Protein AF-A0A5C7MJM1-F1 (afdb_monomer)

Radius of gyration: 13.92 Å; Cα contacts (8 Å, |Δi|>4): 196; chains: 1; bounding box: 33×32×35 Å

Solvent-accessible surface area (backbone atoms only — not comparable to full-atom values): 6242 Å² total; per-residue (Å²): 132,72,74,58,56,22,62,51,89,84,36,52,75,33,74,82,51,87,74,86,66,90,55,99,69,85,68,13,44,33,41,78,42,82,41,59,89,44,79,91,65,62,41,56,43,57,34,63,33,32,66,72,64,75,83,68,83,89,59,86,78,81,51,71,82,35,69,52,77,56,92,56,37,39,35,35,30,42,75,85,71,24,36,43,35,39,29,70,84,76,74,31,27,38,38,36,20,70,94,56,30,51,60,82

Mean predicted aligned error: 7.55 Å

pLDDT: mean 78.95, std 16.01, range [38.03, 95.69]

Foldseek 3Di:
DDFFAQADPPADECQPVADPDPPPDFDWAFDFDFACVPVVDTWTGT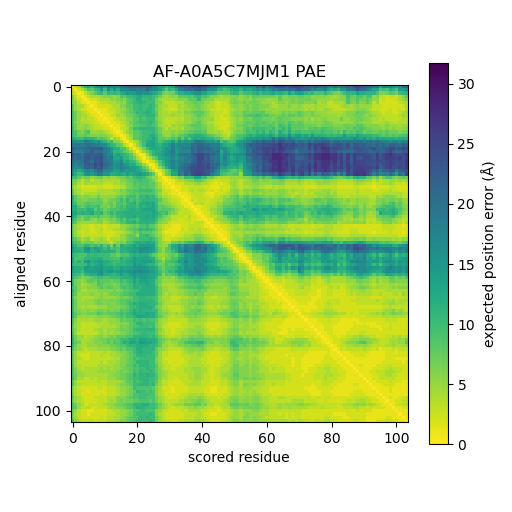YGTGDDGDPCPPPDDDDAPDWDDDDQKIWHAHPQRWIWIARNVVRKTKIGHNNHIDTD

Structure (mmCIF, N/CA/C/O backbone):
data_AF-A0A5C7MJM1-F1
#
_entry.id   AF-A0A5C7MJM1-F1
#
loop_
_atom_site.group_PDB
_atom_site.id
_atom_site.type_symbol
_atom_site.label_atom_id
_atom_site.label_alt_id
_atom_site.label_comp_id
_atom_site.label_asym_id
_atom_site.label_entity_id
_atom_site.label_seq_id
_atom_site.pdbx_PDB_ins_code
_atom_site.Cartn_x
_atom_site.Cartn_y
_atom_site.Cartn_z
_atom_site.occupancy
_atom_site.B_iso_or_equiv
_atom_site.auth_seq_id
_atom_site.auth_comp_id
_atom_site.auth_asym_id
_atom_site.auth_atom_id
_atom_site.pdbx_PDB_model_num
ATOM 1 N N . MET A 1 1 ? -0.518 -16.827 8.450 1.00 45.22 1 MET A N 1
ATOM 2 C CA . MET A 1 1 ? 0.125 -16.223 7.262 1.00 45.22 1 MET A CA 1
ATOM 3 C C . MET A 1 1 ? -0.603 -14.924 6.959 1.00 45.22 1 MET A C 1
ATOM 5 O O . MET A 1 1 ? -1.827 -14.938 6.949 1.00 45.22 1 MET A O 1
ATOM 9 N N . GLY A 1 2 ? 0.113 -13.802 6.863 1.00 54.50 2 GLY A N 1
ATOM 10 C CA . GLY A 1 2 ? -0.502 -12.487 6.660 1.00 54.50 2 GLY A CA 1
ATOM 11 C C . GLY A 1 2 ? -0.969 -12.322 5.215 1.00 54.50 2 GLY A C 1
ATOM 12 O O . GLY A 1 2 ? -0.147 -12.367 4.301 1.00 54.50 2 GLY A O 1
ATOM 13 N N . ASN A 1 3 ? -2.273 -12.136 5.018 1.00 65.88 3 ASN A N 1
ATOM 14 C CA . ASN A 1 3 ? -2.862 -11.835 3.715 1.00 65.88 3 ASN A CA 1
ATOM 15 C C . ASN A 1 3 ? -3.205 -10.346 3.650 1.00 65.88 3 ASN A C 1
ATOM 17 O O . ASN A 1 3 ? -3.691 -9.777 4.629 1.00 65.88 3 ASN A O 1
ATOM 21 N N . ILE A 1 4 ? -2.992 -9.725 2.489 1.00 77.75 4 ILE A N 1
ATOM 22 C CA . ILE A 1 4 ? -3.513 -8.381 2.237 1.00 77.75 4 ILE A CA 1
ATOM 23 C C . ILE A 1 4 ? -5.018 -8.469 1.995 1.00 77.75 4 ILE A C 1
ATOM 25 O O . ILE A 1 4 ? -5.493 -9.249 1.170 1.00 77.75 4 ILE A O 1
ATOM 29 N N . VAL A 1 5 ? -5.768 -7.631 2.704 1.00 82.75 5 VAL A N 1
ATOM 30 C CA . VAL A 1 5 ? -7.214 -7.495 2.532 1.00 82.75 5 VAL A CA 1
ATOM 31 C C . VAL A 1 5 ? -7.526 -7.006 1.115 1.00 82.75 5 VAL A C 1
ATOM 33 O O . VAL A 1 5 ? -6.890 -6.073 0.626 1.00 82.75 5 VAL A O 1
ATOM 36 N N . GLY A 1 6 ? -8.504 -7.635 0.456 1.00 86.06 6 GLY A N 1
ATOM 37 C CA . GLY A 1 6 ? -8.966 -7.239 -0.880 1.00 86.06 6 GLY A CA 1
ATOM 38 C C . GLY A 1 6 ? -7.927 -7.385 -1.992 1.00 86.06 6 GLY A C 1
ATOM 39 O O . GLY A 1 6 ? -8.001 -6.668 -2.985 1.00 86.06 6 GLY A O 1
ATOM 40 N N . MET A 1 7 ? -6.934 -8.258 -1.818 1.00 87.31 7 MET A N 1
ATOM 41 C CA . MET A 1 7 ? -5.864 -8.472 -2.789 1.00 87.31 7 MET A CA 1
ATOM 42 C C . MET A 1 7 ? -6.398 -8.746 -4.211 1.00 87.31 7 MET A C 1
ATOM 44 O O . MET A 1 7 ? -7.217 -9.652 -4.380 1.00 87.31 7 MET A O 1
ATOM 48 N N . PRO A 1 8 ? -5.924 -8.015 -5.242 1.00 86.56 8 PRO A N 1
ATOM 49 C CA . PRO A 1 8 ? -6.353 -8.241 -6.618 1.00 86.56 8 PRO A CA 1
ATOM 50 C C . PRO A 1 8 ? -6.010 -9.640 -7.127 1.00 86.56 8 PRO A C 1
ATOM 52 O O . PRO A 1 8 ? -4.905 -10.146 -6.919 1.00 86.56 8 PRO A O 1
ATOM 55 N N . ASN A 1 9 ? -6.919 -10.238 -7.898 1.00 84.94 9 ASN A N 1
ATOM 56 C CA . ASN A 1 9 ? -6.674 -11.531 -8.546 1.00 84.94 9 ASN A CA 1
ATOM 57 C C . ASN A 1 9 ? -5.504 -11.477 -9.540 1.00 84.94 9 ASN A C 1
ATOM 59 O O . ASN A 1 9 ? -4.804 -12.477 -9.698 1.00 84.94 9 ASN A O 1
ATOM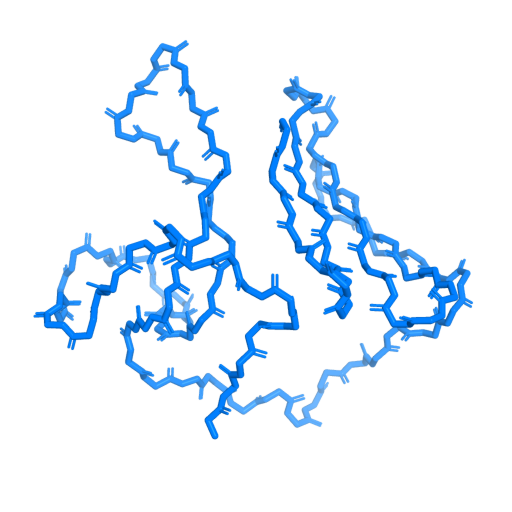 63 N N . SER A 1 10 ? -5.266 -10.314 -10.151 1.00 83.12 10 SER A N 1
ATOM 64 C CA . SER A 1 10 ? -4.147 -10.044 -11.058 1.00 83.12 10 SER A CA 1
ATOM 65 C C . SER A 1 10 ? -2.798 -9.891 -10.355 1.00 83.12 10 SER A C 1
ATOM 67 O O . SER A 1 10 ? -1.782 -9.818 -11.040 1.00 83.12 10 SER A O 1
ATOM 69 N N . ALA A 1 11 ? -2.760 -9.841 -9.017 1.00 82.94 11 ALA A N 1
ATOM 70 C CA . ALA A 1 11 ? -1.506 -9.682 -8.296 1.00 82.94 11 ALA A CA 1
ATOM 71 C C . ALA A 1 11 ? -0.577 -10.887 -8.565 1.00 82.94 11 ALA A C 1
ATOM 73 O O . ALA A 1 11 ? -1.012 -12.036 -8.380 1.00 82.94 11 ALA A O 1
ATOM 74 N N . PRO A 1 12 ? 0.672 -10.646 -8.999 1.00 78.50 12 PRO A N 1
ATOM 75 C CA . PRO A 1 12 ? 1.630 -11.709 -9.254 1.00 78.50 12 PRO A CA 1
ATOM 76 C C . PRO A 1 12 ? 1.976 -12.505 -7.987 1.00 78.50 12 PRO A C 1
ATOM 78 O O . PRO A 1 12 ? 1.968 -11.994 -6.859 1.00 78.50 12 PRO A O 1
ATOM 81 N N . ASP A 1 13 ? 2.249 -13.793 -8.196 1.00 77.88 13 ASP A N 1
ATOM 82 C CA . ASP A 1 13 ? 2.652 -14.741 -7.162 1.00 77.88 13 ASP A CA 1
ATOM 83 C C . ASP A 1 13 ? 4.167 -14.948 -7.209 1.00 77.88 13 ASP A C 1
ATOM 85 O O . ASP A 1 13 ? 4.697 -15.467 -8.187 1.00 77.88 13 ASP A O 1
ATOM 89 N N . TYR A 1 14 ? 4.844 -14.564 -6.129 1.00 71.50 14 TYR A N 1
ATOM 90 C CA . TYR A 1 14 ? 6.294 -14.666 -5.981 1.00 71.50 14 TYR A CA 1
ATOM 91 C C . TYR A 1 14 ? 6.699 -15.754 -4.978 1.00 71.50 14 TYR A C 1
ATOM 93 O O . TYR A 1 14 ? 7.793 -15.722 -4.426 1.00 71.50 14 TYR A O 1
ATOM 101 N N . SER A 1 15 ? 5.844 -16.757 -4.736 1.00 69.75 15 SER A N 1
ATOM 102 C CA . SER A 1 15 ? 6.144 -17.877 -3.819 1.00 69.75 15 SER A CA 1
ATOM 103 C C . SER A 1 15 ? 7.444 -18.625 -4.140 1.00 69.75 15 SER A C 1
ATOM 105 O O . SER A 1 15 ? 7.983 -19.315 -3.278 1.00 69.75 15 SER A O 1
ATOM 107 N N . ARG A 1 16 ? 7.912 -18.554 -5.393 1.00 65.25 16 ARG A N 1
ATOM 108 C CA . ARG A 1 16 ? 9.113 -19.247 -5.884 1.00 65.25 16 ARG A CA 1
ATOM 109 C C . ARG A 1 16 ? 10.352 -18.351 -5.940 1.00 65.25 16 ARG A C 1
ATOM 111 O O . ARG A 1 16 ? 11.450 -18.862 -6.149 1.00 65.25 16 ARG A O 1
ATOM 118 N N . ASP A 1 17 ? 10.186 -17.055 -5.711 1.00 61.84 17 ASP A N 1
ATOM 119 C CA . ASP A 1 17 ? 11.236 -16.051 -5.830 1.00 61.84 17 ASP A CA 1
ATOM 120 C C . ASP A 1 17 ? 11.921 -15.904 -4.476 1.00 61.84 17 ASP A C 1
ATOM 122 O O . ASP A 1 17 ? 11.590 -15.038 -3.670 1.00 61.84 17 ASP A O 1
ATOM 126 N N . ARG A 1 18 ? 12.849 -16.824 -4.196 1.00 54.16 18 ARG A N 1
ATOM 127 C CA . ARG A 1 18 ? 13.482 -16.923 -2.875 1.00 54.16 18 ARG A CA 1
ATOM 128 C C . ARG A 1 18 ? 14.488 -15.801 -2.591 1.00 54.16 18 ARG A C 1
ATOM 130 O O . ARG A 1 18 ? 14.747 -15.528 -1.426 1.00 54.16 18 ARG A O 1
ATOM 137 N N . ASP A 1 19 ? 15.006 -15.135 -3.629 1.00 50.25 19 ASP A N 1
ATOM 138 C CA . ASP A 1 19 ? 16.224 -14.319 -3.518 1.00 50.25 19 ASP A CA 1
ATOM 139 C C . ASP A 1 19 ? 16.162 -12.956 -4.257 1.00 50.25 19 ASP A C 1
ATOM 141 O O . ASP A 1 19 ? 17.160 -12.241 -4.315 1.00 50.25 19 ASP A O 1
ATOM 145 N N . THR A 1 20 ? 15.021 -12.550 -4.831 1.00 47.94 20 THR A N 1
ATOM 146 C CA . THR A 1 20 ? 15.008 -11.427 -5.798 1.00 47.94 20 THR A CA 1
ATOM 147 C C . THR A 1 20 ? 15.110 -10.032 -5.161 1.00 47.94 20 THR A C 1
ATOM 149 O O . THR A 1 20 ? 15.412 -9.070 -5.859 1.00 47.94 20 THR A O 1
ATOM 152 N N . PHE A 1 21 ? 14.901 -9.876 -3.848 1.00 48.72 21 PHE A N 1
ATOM 153 C CA . PHE A 1 21 ? 14.974 -8.556 -3.206 1.00 48.72 21 PHE A CA 1
ATOM 154 C C . PHE A 1 21 ? 15.630 -8.619 -1.825 1.00 48.72 21 PHE A C 1
ATOM 156 O O . PHE A 1 21 ? 14.971 -8.574 -0.788 1.00 48.72 21 PHE A O 1
ATOM 163 N N . ALA A 1 22 ? 16.962 -8.677 -1.831 1.00 41.22 22 ALA A N 1
ATOM 164 C CA . ALA A 1 22 ? 17.808 -8.373 -0.683 1.00 41.22 22 ALA A CA 1
ATOM 165 C C . ALA A 1 22 ? 17.703 -6.877 -0.315 1.00 41.22 22 ALA A C 1
ATOM 167 O O . ALA A 1 22 ? 18.556 -6.063 -0.660 1.00 41.22 22 ALA A O 1
ATOM 168 N N . GLY A 1 23 ? 16.625 -6.504 0.374 1.00 41.38 23 GLY A N 1
ATOM 169 C CA . GLY A 1 23 ? 16.590 -5.336 1.250 1.00 41.38 23 GLY A CA 1
ATOM 170 C C . GLY A 1 23 ? 16.692 -5.853 2.678 1.00 41.38 23 GLY A C 1
ATOM 171 O O . GLY A 1 23 ? 15.844 -6.632 3.097 1.00 41.38 23 GLY A O 1
ATOM 172 N N . ASN A 1 24 ? 17.749 -5.476 3.391 1.00 38.03 24 ASN A N 1
ATOM 173 C CA . ASN A 1 24 ? 18.240 -6.132 4.608 1.00 38.03 24 ASN A CA 1
ATOM 174 C C . ASN A 1 24 ? 17.308 -6.154 5.833 1.00 38.03 24 ASN A C 1
ATOM 176 O O . ASN A 1 24 ? 17.748 -6.585 6.887 1.00 38.03 24 ASN A O 1
ATOM 180 N N . ASP A 1 25 ? 16.041 -5.762 5.727 1.00 43.75 25 ASP A N 1
ATOM 181 C CA . ASP A 1 25 ? 15.091 -5.842 6.827 1.00 43.75 25 ASP A CA 1
ATOM 182 C C . ASP A 1 25 ? 13.703 -6.229 6.286 1.00 43.75 25 ASP A C 1
ATOM 184 O O . ASP A 1 25 ? 13.040 -5.442 5.615 1.00 43.75 25 ASP A O 1
ATOM 188 N N . SER A 1 26 ? 13.211 -7.417 6.661 1.00 44.72 26 SER A N 1
ATOM 189 C CA . SER A 1 26 ? 11.771 -7.759 6.651 1.00 44.72 26 SER A CA 1
ATOM 190 C C . SER A 1 26 ? 11.068 -7.912 5.282 1.00 44.72 26 SER A C 1
ATOM 192 O O . SER A 1 26 ? 10.094 -7.213 5.016 1.00 44.72 26 SER A O 1
ATOM 194 N N . GLY A 1 27 ? 11.471 -8.828 4.394 1.00 46.12 27 GLY A N 1
ATOM 195 C CA . GLY A 1 27 ? 10.902 -8.862 3.031 1.00 46.12 27 GLY A CA 1
ATOM 196 C C . GLY A 1 27 ? 10.391 -10.214 2.557 1.00 46.12 27 GLY A C 1
ATOM 197 O O . GLY A 1 27 ? 11.144 -10.947 1.930 1.00 46.12 27 GLY A O 1
ATOM 198 N N . SER A 1 28 ? 9.123 -10.549 2.826 1.00 61.34 28 SER A N 1
ATOM 199 C CA . SER A 1 28 ? 8.558 -11.839 2.398 1.00 61.34 28 SER A CA 1
ATOM 200 C C . SER A 1 28 ? 7.018 -12.011 2.528 1.00 61.34 28 SER A C 1
ATOM 202 O O . SER A 1 28 ? 6.452 -12.986 2.044 1.00 61.34 28 SER A O 1
ATOM 204 N N . CYS A 1 29 ? 6.285 -11.094 3.168 1.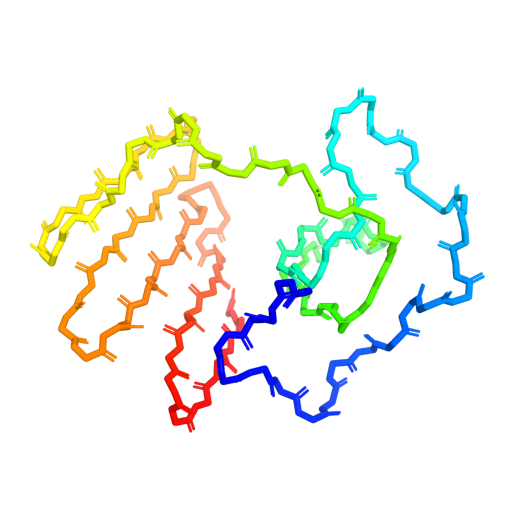00 68.31 29 CYS A N 1
ATOM 205 C CA . CYS A 1 29 ? 4.816 -11.172 3.245 1.00 68.31 29 CYS A CA 1
ATOM 206 C C . CYS A 1 29 ? 4.118 -10.784 1.938 1.00 68.31 29 CYS A C 1
ATOM 208 O O . CYS A 1 29 ? 4.676 -10.045 1.126 1.00 68.31 29 CYS A O 1
ATOM 210 N N . SER A 1 30 ? 2.832 -11.143 1.833 1.00 77.75 30 SER A N 1
ATOM 211 C CA . SER A 1 30 ? 1.880 -10.405 0.996 1.00 77.75 30 SER A CA 1
ATOM 212 C C . SER A 1 30 ? 2.047 -8.901 1.230 1.00 77.75 30 SER A C 1
ATOM 214 O O . SER A 1 30 ? 1.966 -8.445 2.373 1.00 77.75 30 SER A O 1
ATOM 216 N N . GLY A 1 31 ? 2.295 -8.137 0.169 1.00 81.75 31 GLY A N 1
ATOM 217 C CA . GLY A 1 31 ? 2.782 -6.760 0.275 1.00 81.75 31 GLY A CA 1
ATOM 218 C C . GLY A 1 31 ? 2.283 -5.856 -0.848 1.00 81.75 31 GLY A C 1
ATOM 219 O O . GLY A 1 31 ? 1.934 -6.335 -1.928 1.00 81.75 31 GLY A O 1
ATOM 220 N N . VAL A 1 32 ? 2.287 -4.546 -0.592 1.00 85.56 32 VAL A N 1
ATOM 221 C CA . VAL A 1 32 ? 2.371 -3.541 -1.657 1.00 85.56 32 VAL A CA 1
ATOM 222 C C . VAL A 1 32 ? 3.789 -2.997 -1.633 1.00 85.56 32 VAL A C 1
ATOM 224 O O . VAL A 1 32 ? 4.240 -2.501 -0.600 1.00 85.56 32 VAL A O 1
ATOM 227 N N . LEU A 1 33 ? 4.502 -3.129 -2.745 1.00 81.38 33 LEU A N 1
ATOM 228 C CA . LEU A 1 33 ? 5.882 -2.672 -2.873 1.00 81.38 33 LEU A CA 1
ATOM 229 C C . LEU A 1 33 ? 5.966 -1.569 -3.915 1.00 81.38 33 LEU A C 1
ATOM 231 O O . LEU A 1 33 ? 5.179 -1.536 -4.859 1.00 81.38 33 LEU A O 1
ATOM 235 N N . HIS A 1 34 ? 6.932 -0.679 -3.724 1.00 81.88 34 HIS A N 1
ATOM 236 C CA . HIS A 1 34 ? 7.316 0.278 -4.746 1.00 81.88 34 HIS A CA 1
ATOM 237 C C . HIS A 1 34 ? 8.203 -0.448 -5.761 1.00 81.88 34 HIS A C 1
ATOM 239 O O . HIS A 1 34 ? 9.350 -0.785 -5.467 1.00 81.88 34 HIS A O 1
ATOM 245 N N . ASP A 1 35 ? 7.625 -0.774 -6.908 1.00 79.00 35 ASP A N 1
ATOM 246 C CA . ASP A 1 35 ? 8.295 -1.407 -8.028 1.00 79.00 35 ASP A CA 1
ATOM 247 C C . ASP A 1 35 ? 9.048 -0.348 -8.835 1.00 79.00 35 ASP A C 1
ATOM 249 O O . ASP A 1 35 ? 8.461 0.587 -9.376 1.00 79.00 35 ASP A O 1
ATOM 253 N N . ILE A 1 36 ? 10.366 -0.508 -8.876 1.00 77.19 36 ILE A N 1
ATOM 254 C CA . ILE A 1 36 ? 11.308 0.382 -9.559 1.00 77.19 36 ILE A CA 1
ATOM 255 C C . ILE A 1 36 ? 11.973 -0.308 -10.757 1.00 77.19 36 ILE A C 1
ATOM 257 O O . ILE A 1 36 ? 13.005 0.156 -11.238 1.00 77.19 36 ILE A O 1
ATOM 261 N N . SER A 1 37 ? 11.425 -1.444 -11.209 1.00 74.62 37 SER A N 1
ATOM 262 C CA . SER A 1 37 ? 11.931 -2.163 -12.386 1.00 74.62 37 SER A CA 1
ATOM 263 C C . SER A 1 37 ? 11.879 -1.302 -13.651 1.00 74.62 37 SER A C 1
ATOM 265 O O . SER A 1 37 ? 12.813 -1.341 -14.451 1.00 74.62 37 SER A O 1
ATOM 267 N N . ASP A 1 38 ? 10.845 -0.469 -13.782 1.00 77.44 38 ASP A N 1
ATOM 268 C CA . ASP A 1 38 ? 10.810 0.651 -14.716 1.00 77.44 38 ASP A CA 1
ATOM 269 C C . ASP A 1 38 ? 11.180 1.947 -13.982 1.00 77.44 38 ASP A C 1
ATOM 271 O O . ASP A 1 38 ? 10.376 2.545 -13.267 1.00 77.44 38 ASP A O 1
ATOM 275 N N . SER A 1 39 ? 12.424 2.394 -14.158 1.00 75.69 39 SER A N 1
ATOM 276 C CA . SER A 1 39 ? 12.924 3.616 -13.520 1.00 75.69 39 SER A CA 1
ATOM 277 C C . SER A 1 39 ? 12.275 4.898 -14.049 1.00 75.69 39 SER A C 1
ATOM 279 O O . SER A 1 39 ? 12.350 5.928 -13.379 1.00 75.69 39 SER A O 1
ATOM 281 N N . GLN A 1 40 ? 11.649 4.857 -15.231 1.00 79.00 40 GLN A N 1
ATOM 282 C CA . GLN A 1 40 ? 10.937 5.999 -15.812 1.00 79.00 40 GLN A CA 1
ATOM 283 C C . GLN A 1 40 ? 9.500 6.103 -15.292 1.00 79.00 40 GLN A C 1
ATOM 285 O O . GLN A 1 40 ? 8.914 7.184 -15.322 1.00 79.00 40 GLN A O 1
ATOM 290 N N . ASN A 1 41 ? 8.939 4.995 -14.808 1.00 77.56 41 ASN A N 1
ATOM 291 C CA . ASN A 1 41 ? 7.566 4.916 -14.326 1.00 77.56 41 ASN A CA 1
ATOM 292 C C . ASN A 1 41 ? 7.476 3.946 -13.135 1.00 77.56 41 ASN A C 1
ATOM 294 O O . ASN A 1 41 ? 6.941 2.843 -13.270 1.00 77.56 41 ASN A O 1
ATOM 298 N N . PRO A 1 42 ? 8.015 4.328 -11.966 1.00 79.44 42 PRO A N 1
ATOM 299 C CA . PRO A 1 42 ? 7.960 3.480 -10.788 1.00 79.44 42 PRO A CA 1
ATOM 300 C C . PRO A 1 42 ? 6.525 3.415 -10.251 1.00 79.44 42 PRO A C 1
ATOM 302 O O . PRO A 1 42 ? 5.867 4.441 -10.066 1.00 79.44 42 PRO A O 1
ATOM 305 N N . GLN A 1 43 ? 6.036 2.209 -9.963 1.00 85.19 43 GLN A N 1
ATOM 306 C CA . GLN A 1 43 ? 4.637 1.977 -9.591 1.00 85.19 43 GLN A CA 1
ATOM 307 C C . GLN A 1 43 ? 4.506 1.189 -8.298 1.00 85.19 43 GLN A C 1
ATOM 309 O O . GLN A 1 43 ? 5.381 0.424 -7.910 1.00 85.19 43 GLN A O 1
ATOM 314 N N . TYR A 1 44 ? 3.374 1.343 -7.617 1.00 89.12 44 TYR A N 1
ATOM 315 C CA . TYR A 1 44 ? 3.022 0.432 -6.538 1.00 89.12 44 TYR A CA 1
ATOM 316 C C . TYR A 1 44 ? 2.400 -0.844 -7.108 1.00 89.12 44 TYR A C 1
ATOM 318 O O . TYR A 1 44 ? 1.465 -0.783 -7.907 1.00 89.12 44 TYR A O 1
ATOM 326 N N . ALA A 1 45 ? 2.888 -1.998 -6.655 1.00 85.81 45 ALA A N 1
ATOM 327 C CA . ALA A 1 45 ? 2.427 -3.306 -7.109 1.00 85.81 45 ALA A CA 1
ATOM 328 C C . ALA A 1 45 ? 2.068 -4.223 -5.932 1.00 85.81 45 ALA A C 1
ATOM 330 O O . ALA A 1 45 ? 2.787 -4.294 -4.931 1.00 85.81 45 ALA A O 1
ATOM 331 N N . PHE A 1 46 ? 0.960 -4.956 -6.074 1.00 86.88 46 PHE A N 1
ATOM 332 C CA . PHE A 1 46 ? 0.557 -6.004 -5.134 1.00 86.88 46 PHE A CA 1
ATOM 333 C C . PHE A 1 46 ? 1.353 -7.286 -5.366 1.00 86.88 46 PHE A C 1
ATOM 335 O O . PHE A 1 46 ? 1.564 -7.692 -6.507 1.00 86.88 46 PHE A O 1
ATOM 342 N N . ARG A 1 47 ? 1.707 -7.978 -4.281 1.00 80.31 47 ARG A N 1
ATOM 343 C CA . ARG A 1 47 ? 2.374 -9.287 -4.324 1.00 80.31 47 ARG A CA 1
ATOM 344 C C . ARG A 1 47 ? 1.683 -10.271 -3.391 1.00 80.31 47 ARG A C 1
ATOM 346 O O . ARG A 1 47 ? 1.485 -9.942 -2.223 1.00 80.31 47 ARG A O 1
ATOM 353 N N . LYS A 1 48 ? 1.322 -11.456 -3.902 1.00 76.31 48 LYS A N 1
ATOM 354 C CA . LYS A 1 48 ? 0.579 -12.485 -3.144 1.00 76.31 48 LYS A CA 1
ATOM 355 C C . LYS A 1 48 ? 1.427 -13.248 -2.132 1.00 76.31 48 LYS A C 1
ATOM 357 O O . LYS A 1 48 ? 0.920 -13.608 -1.084 1.00 76.31 48 LYS A O 1
ATOM 362 N N . ASN A 1 49 ? 2.690 -13.516 -2.446 1.00 69.94 49 ASN A N 1
ATOM 363 C CA . ASN A 1 49 ? 3.579 -14.341 -1.627 1.00 69.94 49 ASN A CA 1
ATOM 364 C C . ASN A 1 49 ? 5.027 -13.849 -1.751 1.00 69.94 49 ASN A C 1
ATOM 366 O O . ASN A 1 49 ? 5.318 -13.056 -2.645 1.00 69.94 49 ASN A O 1
ATOM 370 N N . GLY A 1 50 ? 5.915 -14.328 -0.873 1.00 54.56 50 GLY A N 1
ATOM 371 C CA . GLY A 1 50 ? 7.343 -13.985 -0.898 1.00 54.56 50 GLY A CA 1
ATOM 372 C C . GLY A 1 50 ? 8.219 -14.567 0.225 1.00 54.56 50 GLY A C 1
ATOM 373 O O . GLY A 1 50 ? 9.415 -14.329 0.179 1.00 54.56 50 GLY A O 1
ATOM 374 N N . GLY A 1 51 ? 7.664 -15.305 1.211 1.00 55.88 51 GLY A N 1
ATOM 375 C CA . GLY A 1 51 ? 8.376 -15.970 2.324 1.00 55.88 51 GLY A CA 1
ATOM 376 C C . GLY A 1 51 ? 7.786 -15.728 3.741 1.00 55.88 51 GLY A C 1
ATOM 377 O O . GLY A 1 51 ? 6.578 -15.561 3.908 1.00 55.88 51 GLY A O 1
ATOM 378 N N . GLY A 1 52 ? 8.643 -15.665 4.778 1.00 53.19 52 GLY A N 1
ATOM 379 C CA . GLY A 1 52 ? 8.266 -15.479 6.193 1.00 53.19 52 GLY A CA 1
ATOM 380 C C . GLY A 1 52 ? 7.957 -14.035 6.631 1.00 53.19 52 GLY A C 1
ATOM 381 O O . GLY A 1 52 ? 8.775 -13.132 6.485 1.00 53.19 52 GLY A O 1
ATOM 382 N N . CYS A 1 53 ? 6.783 -13.822 7.230 1.00 62.09 53 CYS A N 1
ATOM 383 C CA . CYS A 1 53 ? 6.409 -12.543 7.832 1.00 62.09 53 CYS A CA 1
ATOM 384 C C . CYS A 1 53 ? 7.106 -12.302 9.173 1.00 62.09 53 CYS A C 1
ATOM 386 O O . CYS A 1 53 ? 7.066 -13.204 10.014 1.00 62.09 53 CYS A O 1
ATOM 388 N N . PRO A 1 54 ? 7.662 -11.101 9.433 1.00 61.03 54 PRO A N 1
ATOM 389 C CA . PRO A 1 54 ? 8.105 -10.767 10.776 1.00 61.03 54 PRO A CA 1
ATOM 390 C C . PRO A 1 54 ? 6.900 -10.790 11.731 1.00 61.03 54 PRO A C 1
ATOM 392 O O . PRO A 1 54 ? 5.776 -10.467 11.325 1.00 61.03 54 PRO A O 1
ATOM 395 N N . PRO A 1 55 ? 7.095 -11.171 13.000 1.00 59.22 55 PRO A N 1
ATOM 396 C CA . PRO A 1 55 ? 6.040 -11.051 13.989 1.00 59.22 55 PRO A CA 1
ATOM 397 C C . PRO A 1 55 ? 5.708 -9.566 14.191 1.00 59.22 55 PRO A C 1
ATOM 399 O O . PRO A 1 55 ? 6.534 -8.790 14.655 1.00 59.22 55 PRO A O 1
ATOM 402 N N . PHE A 1 56 ? 4.475 -9.164 13.878 1.00 67.25 56 PHE A N 1
ATOM 403 C CA . PHE A 1 56 ? 3.979 -7.799 14.118 1.00 67.25 56 PHE A CA 1
ATOM 404 C C . PHE A 1 56 ? 3.581 -7.552 15.589 1.00 67.25 56 PHE A C 1
ATOM 406 O O . PHE A 1 56 ? 2.876 -6.586 15.880 1.00 67.25 56 PHE A O 1
ATOM 413 N N . ALA A 1 57 ? 3.983 -8.436 16.511 1.00 61.88 57 ALA A N 1
ATOM 414 C CA . ALA A 1 57 ? 3.437 -8.537 17.867 1.00 61.88 57 ALA A CA 1
ATOM 415 C C . ALA A 1 57 ? 3.634 -7.265 18.712 1.00 61.88 57 ALA A C 1
ATOM 417 O O . ALA A 1 57 ? 2.752 -6.922 19.491 1.00 61.88 57 ALA A O 1
ATOM 418 N N . ASP A 1 58 ? 4.724 -6.525 18.487 1.00 68.44 58 ASP A N 1
ATOM 419 C CA . ASP A 1 58 ? 5.050 -5.308 19.245 1.00 68.44 58 ASP A CA 1
ATOM 420 C C . ASP A 1 58 ? 4.663 -4.010 18.511 1.00 68.44 58 ASP A C 1
ATOM 422 O O . ASP A 1 58 ? 5.075 -2.910 18.888 1.00 68.44 58 ASP A O 1
ATOM 426 N N . THR A 1 59 ? 3.885 -4.105 17.426 1.00 72.81 59 THR A N 1
ATOM 427 C CA . THR A 1 59 ? 3.517 -2.925 16.633 1.00 72.81 59 THR A CA 1
ATOM 428 C C . THR A 1 59 ? 2.272 -2.238 17.186 1.00 72.81 59 THR A C 1
ATOM 430 O O . THR A 1 59 ? 1.230 -2.853 17.414 1.00 72.81 59 THR A O 1
ATOM 433 N N . LYS A 1 60 ? 2.356 -0.916 17.371 1.00 80.94 60 LYS A N 1
ATOM 434 C CA . LYS A 1 60 ? 1.187 -0.097 17.698 1.00 80.94 60 LYS A CA 1
ATOM 435 C C . LYS A 1 60 ? 0.243 -0.067 16.497 1.00 80.94 60 LYS A C 1
ATOM 437 O O . LYS A 1 60 ? 0.606 0.436 15.433 1.00 80.94 60 LYS A O 1
ATOM 442 N N . THR A 1 61 ? -0.973 -0.562 16.685 1.00 82.62 61 THR A N 1
ATOM 443 C CA . THR A 1 61 ? -2.017 -0.509 15.663 1.00 82.62 61 THR A CA 1
ATOM 444 C C . THR A 1 61 ? -2.575 0.907 15.529 1.00 82.62 61 THR A C 1
ATOM 446 O O . THR A 1 61 ? -2.677 1.660 16.501 1.00 82.62 61 THR A O 1
ATOM 449 N N . LEU A 1 62 ? -2.923 1.283 14.299 1.00 86.75 62 LEU A N 1
ATOM 450 C CA . LEU A 1 62 ? -3.692 2.494 14.034 1.00 86.75 62 LEU A CA 1
ATOM 451 C C . LEU A 1 62 ? -5.177 2.195 14.253 1.00 86.75 62 LEU A C 1
ATOM 453 O O . LEU A 1 62 ? -5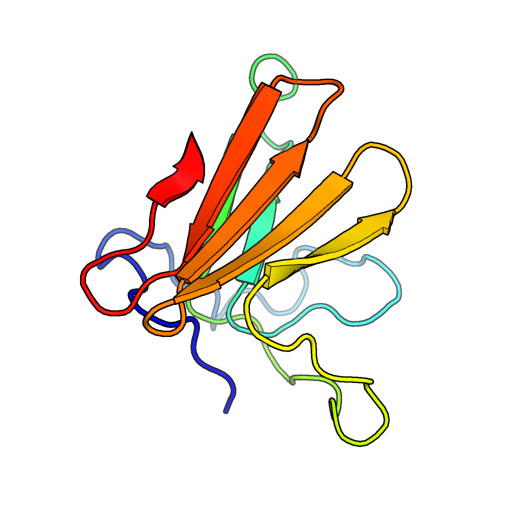.673 1.153 13.831 1.00 86.75 62 LEU A O 1
ATOM 457 N N . GLY A 1 63 ? -5.877 3.114 14.907 1.00 90.31 63 GLY A N 1
ATOM 458 C CA . GLY A 1 63 ? -7.333 3.166 14.953 1.00 90.31 63 GLY A CA 1
ATOM 459 C C . GLY A 1 63 ? -7.908 3.985 13.797 1.00 90.31 63 GLY A C 1
ATOM 460 O O . GLY A 1 63 ? -7.196 4.730 13.122 1.00 90.31 63 GLY A O 1
ATOM 461 N N . THR A 1 64 ? -9.213 3.854 13.564 1.00 92.94 64 THR A N 1
ATOM 462 C CA . THR A 1 64 ? -9.935 4.635 12.551 1.00 92.94 64 THR A CA 1
ATOM 463 C C . THR A 1 64 ? -9.732 6.138 12.762 1.00 92.94 64 THR A C 1
ATOM 465 O O . THR A 1 64 ? -9.754 6.626 13.891 1.00 92.94 64 THR A O 1
ATOM 468 N N . GLY A 1 65 ? -9.517 6.876 11.673 1.00 93.31 65 GLY A N 1
ATOM 469 C CA . GLY A 1 65 ? -9.222 8.310 11.681 1.00 93.31 65 GLY A CA 1
ATOM 470 C C . GLY A 1 65 ? -7.769 8.649 12.024 1.00 93.31 65 GLY A C 1
ATOM 471 O O . GLY A 1 65 ? -7.375 9.812 11.929 1.00 93.31 65 GLY A O 1
ATOM 472 N N . GLN A 1 66 ? -6.946 7.664 12.396 1.00 94.88 66 GLN A N 1
ATOM 473 C CA . GLN A 1 66 ? -5.526 7.879 12.651 1.00 94.88 66 GLN A CA 1
ATOM 474 C C . GLN A 1 66 ? -4.703 7.717 11.373 1.00 94.88 66 GLN A C 1
ATOM 476 O O . GLN A 1 66 ? -5.057 6.976 10.453 1.00 94.88 66 GLN A O 1
ATOM 481 N N . LYS A 1 67 ? -3.560 8.406 11.339 1.00 94.00 67 LYS A N 1
ATOM 482 C CA . LYS A 1 67 ? -2.584 8.307 10.258 1.00 94.00 67 LYS A CA 1
ATOM 483 C C . LYS A 1 67 ? -1.168 8.139 10.788 1.00 94.00 67 LYS A C 1
ATOM 485 O O . LYS A 1 67 ? -0.828 8.648 11.854 1.00 94.00 67 LYS A O 1
ATOM 490 N N . LEU A 1 68 ? -0.349 7.460 10.002 1.00 92.75 68 LEU A N 1
ATOM 491 C CA . LEU A 1 68 ? 1.088 7.340 10.150 1.00 92.75 68 LEU A CA 1
ATOM 492 C C . LEU A 1 68 ? 1.752 8.127 9.021 1.00 92.75 68 LEU A C 1
ATOM 494 O O . LEU A 1 68 ? 1.381 7.985 7.858 1.00 92.75 68 LEU A O 1
ATOM 498 N N . VAL A 1 69 ? 2.750 8.933 9.365 1.00 93.50 69 VAL A N 1
ATOM 499 C CA . VAL A 1 69 ? 3.579 9.651 8.393 1.00 93.50 69 VAL A CA 1
ATOM 500 C C . VAL A 1 69 ? 5.024 9.241 8.626 1.00 93.50 69 VAL A C 1
ATOM 502 O O . VAL A 1 69 ? 5.521 9.342 9.748 1.00 93.50 69 VAL A O 1
ATOM 505 N N . LYS A 1 70 ? 5.695 8.766 7.577 1.00 89.69 70 LYS A N 1
ATOM 506 C CA . LYS A 1 70 ? 7.122 8.437 7.598 1.00 89.69 70 LYS A CA 1
ATOM 507 C C . LYS A 1 70 ? 7.749 8.880 6.279 1.00 89.69 70 LYS A C 1
ATOM 509 O O . LYS A 1 70 ? 7.397 8.363 5.223 1.00 89.69 70 LYS A O 1
ATOM 514 N N . TYR A 1 71 ? 8.697 9.812 6.346 1.00 92.31 71 TYR A N 1
ATOM 515 C CA . TYR A 1 71 ? 9.287 10.453 5.163 1.00 92.31 71 TYR A CA 1
ATOM 516 C C . TYR A 1 71 ? 8.203 11.026 4.231 1.00 92.31 71 TYR A C 1
ATOM 518 O O . TYR A 1 71 ? 7.361 11.798 4.679 1.00 92.31 71 TYR A O 1
ATOM 526 N N . GLN A 1 72 ? 8.213 10.644 2.952 1.00 93.25 72 GLN A N 1
ATOM 527 C CA . GLN A 1 72 ? 7.232 11.052 1.941 1.00 93.25 72 GLN A CA 1
ATOM 528 C C . GLN A 1 72 ? 5.983 10.160 1.939 1.00 93.25 72 GLN A C 1
ATOM 530 O O . GLN A 1 72 ? 5.080 10.365 1.140 1.00 93.25 72 GLN A O 1
ATOM 535 N N . MET A 1 73 ? 5.905 9.167 2.827 1.00 93.38 73 MET A N 1
ATOM 536 C CA . MET A 1 73 ? 4.809 8.213 2.871 1.00 93.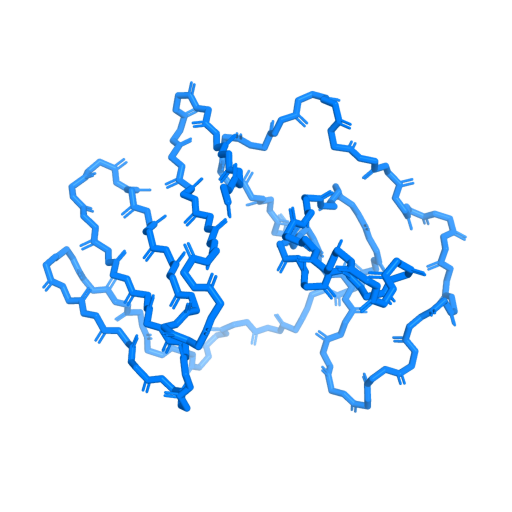38 73 MET A CA 1
ATOM 537 C C . MET A 1 73 ? 3.812 8.580 3.969 1.00 93.38 73 MET A C 1
ATOM 539 O O . MET A 1 73 ? 4.173 8.681 5.144 1.00 93.38 73 MET A O 1
ATOM 543 N N . THR A 1 74 ? 2.545 8.749 3.600 1.00 95.69 74 THR A N 1
ATOM 544 C CA . THR A 1 74 ? 1.438 8.949 4.542 1.00 95.69 74 THR A CA 1
ATOM 545 C C . THR A 1 74 ? 0.426 7.833 4.379 1.00 95.69 74 THR A C 1
ATOM 547 O O . THR A 1 74 ? -0.088 7.631 3.285 1.00 95.69 74 THR A O 1
ATOM 550 N N . CYS A 1 75 ? 0.106 7.141 5.467 1.00 94.81 75 CYS A N 1
ATOM 551 C CA . CYS A 1 75 ? -0.913 6.102 5.510 1.00 94.81 75 CYS A CA 1
ATOM 55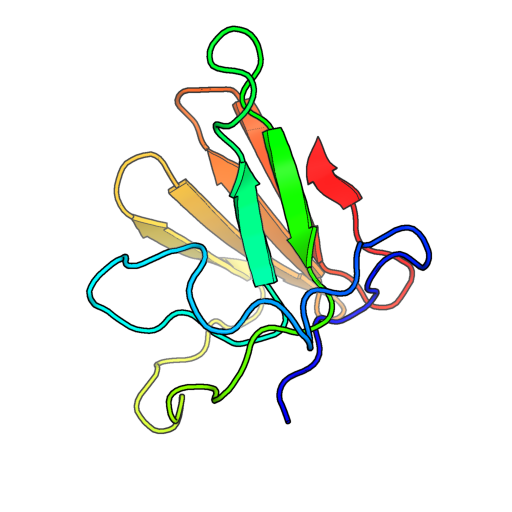2 C C . CYS A 1 75 ? -1.978 6.454 6.544 1.00 94.81 75 CYS A C 1
ATOM 554 O O . CYS A 1 75 ? -1.640 6.848 7.654 1.00 94.81 75 CYS A O 1
ATOM 556 N N . ALA A 1 76 ? -3.252 6.292 6.215 1.00 95.38 76 ALA A N 1
ATOM 557 C CA . ALA A 1 76 ? -4.372 6.548 7.111 1.00 95.38 76 ALA A CA 1
ATOM 558 C C . ALA A 1 76 ? -5.308 5.342 7.164 1.00 95.38 76 ALA A C 1
ATOM 560 O O . ALA A 1 76 ? -5.511 4.671 6.148 1.00 95.38 76 ALA A O 1
ATOM 561 N N . LEU A 1 77 ? -5.887 5.096 8.340 1.00 94.44 77 LEU A N 1
ATOM 562 C CA . LEU A 1 77 ? -6.939 4.103 8.523 1.00 94.44 77 LEU A CA 1
ATOM 563 C C . LEU A 1 77 ? -8.301 4.806 8.535 1.00 94.44 77 LEU A C 1
ATOM 565 O O . LEU A 1 77 ? -8.566 5.662 9.377 1.00 94.44 77 LEU A O 1
ATOM 569 N N . GLY A 1 78 ? -9.156 4.455 7.586 1.00 91.88 78 GLY A N 1
ATOM 570 C CA . GLY A 1 78 ? -10.553 4.854 7.503 1.00 91.88 78 GLY A CA 1
ATOM 571 C C . GLY A 1 78 ? -11.497 3.787 8.056 1.00 91.88 78 GLY A C 1
ATOM 572 O O . GLY A 1 78 ? -11.089 2.734 8.547 1.00 91.88 78 GLY A O 1
ATOM 573 N N . GLU A 1 79 ? -12.792 4.072 7.979 1.00 91.25 79 GLU A N 1
ATOM 574 C CA . GLU A 1 79 ? -13.839 3.135 8.384 1.00 91.25 79 GLU A CA 1
ATOM 575 C C . GLU A 1 79 ? -13.854 1.871 7.510 1.00 91.25 79 GLU A C 1
ATOM 577 O O . GLU A 1 79 ? -13.369 1.859 6.378 1.00 91.25 79 GLU A O 1
ATOM 582 N N . GLY A 1 80 ? -14.415 0.780 8.042 1.00 86.75 80 GLY A N 1
ATOM 583 C CA . GLY A 1 80 ? -14.572 -0.470 7.290 1.00 86.75 80 GLY A CA 1
ATOM 584 C C . GLY A 1 80 ? -13.252 -1.160 6.931 1.00 86.75 80 GLY A C 1
ATOM 585 O O . GLY A 1 80 ? -13.166 -1.807 5.887 1.00 86.75 80 GLY A O 1
ATOM 586 N N . SER A 1 81 ? -12.221 -1.007 7.772 1.00 84.00 81 SER A N 1
ATOM 587 C CA . SER A 1 81 ? -10.876 -1.555 7.535 1.00 84.00 81 SER A CA 1
ATOM 588 C C . SER A 1 81 ? -10.241 -1.048 6.233 1.00 84.00 81 SER A C 1
ATOM 590 O O . SER A 1 81 ? -9.502 -1.779 5.571 1.00 84.00 81 SER A O 1
ATOM 592 N N . LEU A 1 82 ? -10.548 0.197 5.858 1.00 92.56 82 LEU A N 1
ATOM 593 C CA . LEU A 1 82 ? -9.925 0.872 4.729 1.00 92.56 82 LEU A CA 1
ATOM 594 C C . LEU A 1 82 ? -8.580 1.454 5.159 1.00 92.56 82 LEU A C 1
ATOM 596 O O . LEU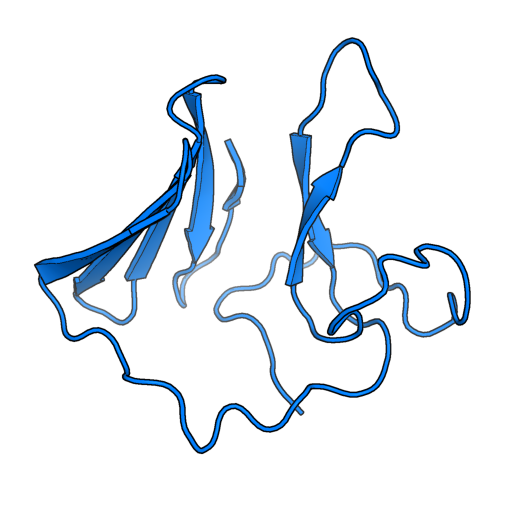 A 1 82 ? -8.538 2.294 6.048 1.00 92.56 82 LEU A O 1
ATOM 600 N N . THR A 1 83 ? -7.495 1.080 4.494 1.00 94.25 83 THR A N 1
ATOM 601 C CA . THR A 1 83 ? -6.187 1.724 4.673 1.00 94.25 83 THR A CA 1
ATOM 602 C C . THR A 1 83 ? -5.798 2.399 3.371 1.00 94.25 83 THR A C 1
ATOM 604 O O . THR A 1 83 ? -5.717 1.731 2.347 1.00 94.25 83 THR A O 1
ATOM 607 N N . ALA A 1 84 ? -5.534 3.701 3.389 1.00 95.44 84 ALA A N 1
ATOM 608 C CA . ALA A 1 84 ? -5.064 4.435 2.216 1.00 95.44 84 ALA A CA 1
ATOM 609 C C . ALA A 1 84 ? -3.664 4.980 2.472 1.00 95.44 84 ALA A C 1
ATOM 611 O O . ALA A 1 84 ? -3.405 5.560 3.523 1.00 95.44 84 ALA A O 1
ATOM 612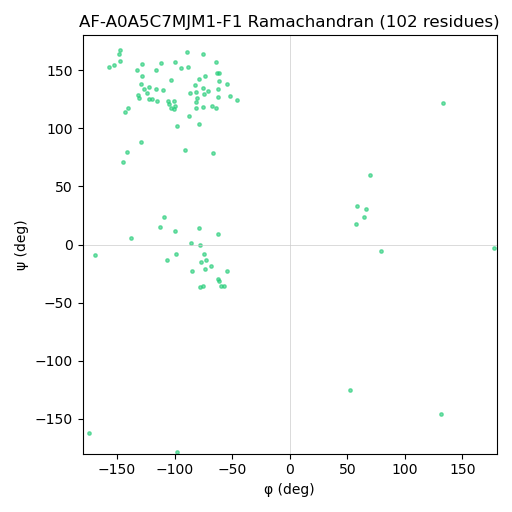 N N . CYS A 1 85 ? -2.778 4.796 1.506 1.00 95.56 85 CYS A N 1
ATOM 613 C CA . CYS A 1 85 ? -1.370 5.129 1.591 1.00 95.56 85 CYS A CA 1
ATOM 614 C C . CYS A 1 85 ? -0.976 5.937 0.349 1.00 95.56 85 CYS A C 1
ATOM 616 O O . CYS A 1 85 ? -1.199 5.476 -0.765 1.00 95.56 85 CYS A O 1
ATOM 618 N N . ILE A 1 86 ? -0.385 7.120 0.531 1.00 95.62 86 ILE A N 1
ATOM 619 C CA . ILE A 1 86 ? 0.123 7.983 -0.546 1.00 95.62 86 ILE A CA 1
ATOM 620 C C . ILE A 1 86 ? 1.587 8.375 -0.325 1.00 95.62 86 ILE A C 1
ATOM 622 O O . ILE A 1 86 ? 1.976 8.783 0.775 1.00 95.62 86 ILE A O 1
ATOM 626 N N . ASN A 1 87 ? 2.385 8.265 -1.383 1.00 93.31 87 ASN A N 1
ATOM 627 C CA . ASN A 1 87 ? 3.696 8.886 -1.467 1.00 93.31 87 ASN A CA 1
ATOM 628 C C . ASN A 1 87 ? 3.531 10.307 -2.002 1.00 93.31 87 ASN A C 1
ATOM 630 O O . ASN A 1 87 ? 3.188 10.517 -3.163 1.00 93.31 87 ASN A O 1
ATOM 634 N N . THR A 1 88 ? 3.767 11.296 -1.151 1.00 92.62 88 THR A N 1
ATOM 635 C CA . THR A 1 88 ? 3.550 12.708 -1.470 1.00 92.62 88 THR A CA 1
ATOM 636 C C . THR A 1 88 ? 4.581 13.279 -2.441 1.00 92.62 88 THR A C 1
ATOM 638 O O . THR A 1 88 ? 4.358 14.362 -2.973 1.00 92.62 88 THR A O 1
ATOM 641 N N . ALA A 1 89 ? 5.693 12.580 -2.697 1.00 90.62 89 ALA A N 1
ATOM 642 C CA . ALA A 1 89 ? 6.661 12.992 -3.713 1.00 90.62 89 ALA A CA 1
ATOM 643 C C . ALA A 1 89 ? 6.191 12.652 -5.129 1.00 90.62 89 ALA A C 1
ATOM 645 O O . ALA A 1 89 ? 6.447 13.413 -6.058 1.00 90.62 89 ALA A O 1
ATOM 646 N N . THR A 1 90 ? 5.521 11.512 -5.292 1.00 89.81 90 THR A N 1
ATOM 647 C CA . THR A 1 90 ? 5.114 11.003 -6.607 1.00 89.81 90 THR A CA 1
ATOM 648 C C . THR A 1 90 ? 3.613 11.140 -6.854 1.00 89.81 90 THR A C 1
ATOM 650 O O . THR A 1 90 ? 3.172 11.003 -7.985 1.00 89.81 90 THR A O 1
ATOM 653 N N . ASN A 1 91 ? 2.824 11.432 -5.815 1.00 91.25 91 ASN A N 1
ATOM 654 C CA . ASN A 1 91 ? 1.356 11.391 -5.818 1.00 91.25 91 ASN A CA 1
ATOM 655 C C . ASN A 1 91 ? 0.766 10.021 -6.191 1.00 91.25 91 ASN A C 1
ATOM 657 O O . ASN A 1 91 ? -0.422 9.922 -6.488 1.00 91.25 91 ASN A O 1
ATOM 661 N N . HIS A 1 92 ? 1.579 8.971 -6.105 1.00 92.38 92 HIS A N 1
ATOM 662 C CA . HIS A 1 92 ? 1.167 7.587 -6.295 1.00 92.38 92 HIS A CA 1
ATOM 663 C C . HIS A 1 92 ? 0.970 6.898 -4.947 1.00 92.38 92 HIS A C 1
ATOM 665 O O . HIS A 1 92 ? 1.531 7.299 -3.918 1.00 92.38 92 HIS A O 1
ATOM 671 N N . GLY A 1 93 ? 0.172 5.840 -4.933 1.00 94.31 93 GLY A N 1
ATOM 672 C CA . GLY A 1 93 ? -0.188 5.177 -3.696 1.00 94.31 93 GLY A CA 1
ATOM 673 C C . GLY A 1 93 ? -0.994 3.907 -3.884 1.00 94.31 93 GLY A C 1
ATOM 674 O O . GLY A 1 93 ? -1.020 3.282 -4.942 1.00 94.31 93 GLY A O 1
ATOM 675 N N . PHE A 1 94 ? -1.639 3.497 -2.801 1.00 94.88 94 PHE A N 1
ATOM 676 C CA . PHE A 1 94 ? -2.491 2.323 -2.784 1.00 94.88 94 PHE A CA 1
ATOM 677 C C . PHE A 1 94 ? -3.583 2.440 -1.732 1.00 94.88 94 PHE A C 1
ATOM 679 O O . PHE A 1 94 ? -3.443 3.123 -0.713 1.00 94.88 94 PHE A O 1
ATOM 686 N N . VAL A 1 95 ? -4.678 1.732 -1.979 1.00 95.38 95 VAL A N 1
ATOM 687 C CA . VAL A 1 95 ? -5.787 1.585 -1.044 1.00 95.38 95 VAL A CA 1
ATOM 688 C C . VAL A 1 95 ? -6.026 0.105 -0.799 1.00 95.38 95 VAL A C 1
ATOM 690 O O . VAL A 1 95 ? -6.131 -0.684 -1.737 1.00 95.38 95 VAL A O 1
ATOM 693 N N . LEU A 1 96 ? -6.120 -0.256 0.477 1.00 93.31 96 LEU A N 1
ATOM 694 C CA . LEU A 1 96 ? -6.477 -1.579 0.958 1.00 93.31 96 LEU A CA 1
ATOM 695 C C . LEU A 1 96 ? -7.903 -1.541 1.492 1.00 93.31 96 LEU A C 1
ATOM 697 O O . LEU A 1 96 ? -8.194 -0.747 2.386 1.00 93.31 96 LEU A O 1
ATOM 701 N N . ARG A 1 97 ? -8.792 -2.389 0.972 1.00 93.56 97 ARG A N 1
ATOM 702 C CA . ARG A 1 97 ? -10.155 -2.535 1.505 1.00 93.56 97 ARG A CA 1
ATOM 703 C C . ARG A 1 97 ? -10.754 -3.896 1.147 1.00 93.56 97 ARG A C 1
ATOM 705 O O . ARG A 1 97 ? -10.426 -4.433 0.093 1.00 93.56 97 ARG A O 1
ATOM 712 N N . PRO A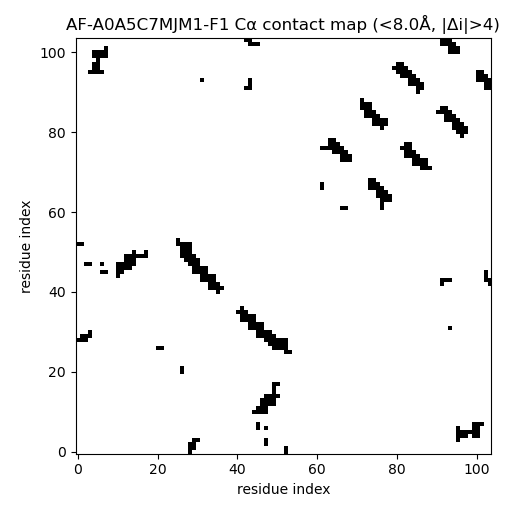 1 98 ? -11.689 -4.439 1.947 1.00 90.00 98 PRO A N 1
ATOM 713 C CA . PRO A 1 98 ? -12.237 -5.781 1.716 1.00 90.00 98 PRO A CA 1
ATOM 714 C C . PRO A 1 98 ? -12.867 -5.996 0.337 1.00 90.00 98 PRO A C 1
ATOM 716 O O . PRO A 1 98 ? -12.734 -7.072 -0.234 1.00 90.00 98 PRO A O 1
ATOM 719 N N . SER A 1 99 ? -13.523 -4.974 -0.219 1.00 89.38 99 SER A N 1
ATOM 720 C CA . SER A 1 99 ? -14.230 -5.065 -1.503 1.00 89.38 99 SER A CA 1
ATOM 721 C C . SER A 1 99 ? -13.322 -5.011 -2.737 1.00 89.38 99 SER A C 1
ATOM 723 O O . SER A 1 99 ? -13.834 -5.036 -3.851 1.00 89.38 99 SER A O 1
ATOM 725 N N . GLY A 1 100 ? -12.009 -4.874 -2.555 1.00 92.00 100 GLY A N 1
ATOM 726 C CA . GLY A 1 100 ? -11.047 -4.761 -3.646 1.00 92.00 100 GLY A CA 1
ATOM 727 C C . GLY A 1 100 ? -10.070 -3.618 -3.415 1.00 92.00 100 GLY A C 1
ATOM 728 O O . GLY A 1 100 ? -10.467 -2.461 -3.274 1.00 92.00 100 GLY A O 1
ATOM 729 N N . SER A 1 101 ? -8.795 -3.972 -3.383 1.00 94.12 101 SER A N 1
ATOM 730 C CA . SER A 1 101 ? -7.662 -3.072 -3.199 1.00 94.12 101 SER A CA 1
ATOM 731 C C . SER A 1 101 ? -7.093 -2.656 -4.555 1.00 94.12 101 SER A C 1
ATOM 733 O O . SER A 1 101 ? -7.211 -3.395 -5.530 1.00 94.12 101 SER A O 1
ATOM 735 N N . TRP A 1 102 ? -6.481 -1.478 -4.639 1.00 93.94 102 TRP A N 1
ATOM 736 C CA . TRP A 1 102 ? -5.869 -0.988 -5.880 1.00 93.94 102 TRP A CA 1
ATOM 737 C C . TRP A 1 102 ? -4.654 -0.108 -5.600 1.00 93.94 102 TRP A C 1
ATOM 739 O O . TRP A 1 102 ? -4.453 0.360 -4.477 1.00 93.94 102 TRP A O 1
ATOM 749 N N . THR A 1 103 ? -3.848 0.104 -6.634 1.00 93.94 103 THR A N 1
ATOM 750 C CA . THR A 1 103 ? -2.765 1.087 -6.661 1.00 93.94 103 THR A CA 1
ATOM 751 C C . THR A 1 103 ? -3.118 2.192 -7.648 1.00 93.94 103 THR A C 1
ATOM 753 O O . THR A 1 103 ? -3.972 1.996 -8.517 1.00 93.94 103 THR A O 1
ATOM 756 N N . PHE A 1 104 ? -2.536 3.370 -7.464 1.00 92.25 104 PHE A N 1
ATOM 757 C CA . PHE A 1 104 ? -2.731 4.522 -8.338 1.00 92.25 104 PHE A CA 1
ATOM 758 C C . PHE A 1 104 ? -1.441 5.306 -8.481 1.00 92.25 104 PHE A C 1
ATOM 760 O O . PHE A 1 104 ? -0.577 5.230 -7.576 1.00 92.25 104 PHE A O 1
#

Secondary structure (DSSP, 8-state):
-PPPTT--TTSPP-TT-SSS---SS---SSEEEEE-SSTTS-EEEEES--SPPPP-TTPPPPPTT-EEEETTEEEEEETTTEEEEEETTTTEEEEE-TT--EE-

Nearest PDB structures (foldseek):
  4hab-assembly2_B  TM=8.560E-01  e=3.870E+00  Homo sapiens
  4j7b-assembly2_E  TM=6.933E-01  e=3.461E+00  Danio rerio
  6ax4-assembly1_A  TM=6.948E-01  e=3.660E+00  Homo sapiens
  4hco-assembly2_A  TM=7.259E-01  e=5.118E+00  Homo sapiens
  4lkm-assembly2_C  TM=7.088E-01  e=5.118E+00  Homo sapiens

Sequence (104 aa):
MGNIVGMPNSAPDYSRDRDTFAGNDSGSCSGVLHDISDSQNPQYAFRKNGGGCPPFADTKTLGTGQKLVKYQMTCALGEGSLTACINTATNHGFVLRPSGSWTF